Protein AF-A0A2N0YYU5-F1 (afdb_monomer_lite)

pLDDT: mean 84.98, std 16.53, range [37.03, 97.38]

Sequence (66 aa):
MNIQTEDYMYEITYEDNHYIDMQFKRLDWINGVCYVTFQQMITRKWFTFEQNKLHLALAMERKLVS

Structure (mmCIF, N/CA/C/O backbone):
data_AF-A0A2N0YYU5-F1
#
_entry.id   AF-A0A2N0YYU5-F1
#
loop_
_atom_site.group_PDB
_atom_site.id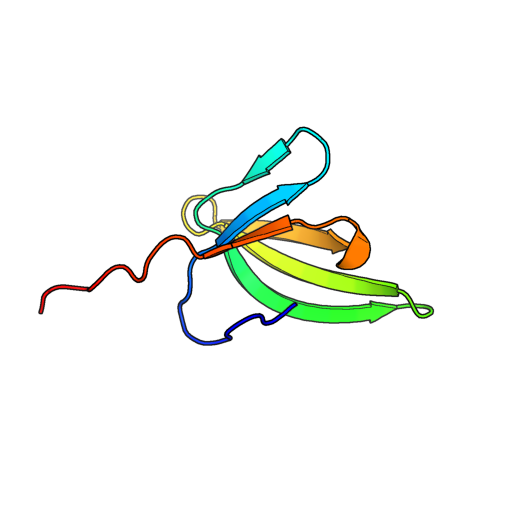
_atom_site.type_symbol
_atom_site.label_atom_id
_atom_site.label_alt_id
_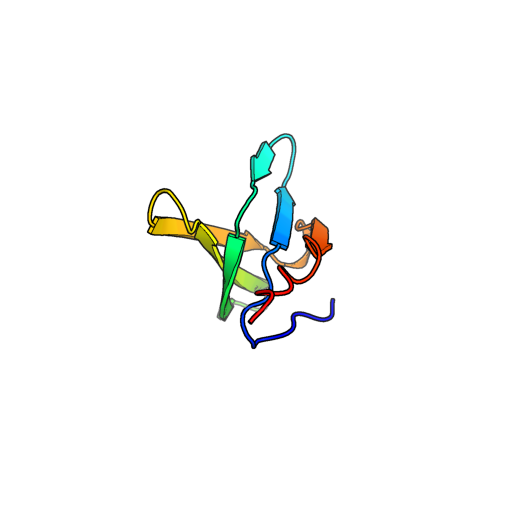atom_site.label_comp_id
_atom_site.label_asym_id
_atom_site.label_entity_id
_atom_site.label_seq_id
_atom_site.pdbx_PDB_ins_code
_atom_site.Cartn_x
_atom_site.Cartn_y
_atom_site.Cartn_z
_atom_site.occupancy
_atom_site.B_iso_or_equiv
_atom_site.auth_seq_id
_atom_site.auth_comp_id
_atom_site.auth_asym_id
_atom_site.auth_atom_id
_atom_site.pdbx_PDB_model_num
ATOM 1 N N . MET A 1 1 ? -11.471 -4.364 -7.156 1.00 58.78 1 MET A N 1
ATOM 2 C CA . MET A 1 1 ? -10.032 -4.059 -7.308 1.00 58.78 1 MET A CA 1
ATOM 3 C C . MET A 1 1 ? -9.344 -5.332 -7.765 1.00 58.78 1 MET A C 1
ATOM 5 O O . MET A 1 1 ? -9.586 -6.358 -7.145 1.00 58.78 1 MET A O 1
ATOM 9 N N . ASN A 1 2 ? -8.589 -5.295 -8.863 1.00 61.53 2 ASN A N 1
ATOM 10 C CA . ASN A 1 2 ? -7.898 -6.470 -9.395 1.00 61.53 2 ASN A CA 1
ATOM 11 C C . ASN A 1 2 ? -6.400 -6.288 -9.127 1.00 61.53 2 ASN A C 1
ATOM 13 O O . ASN A 1 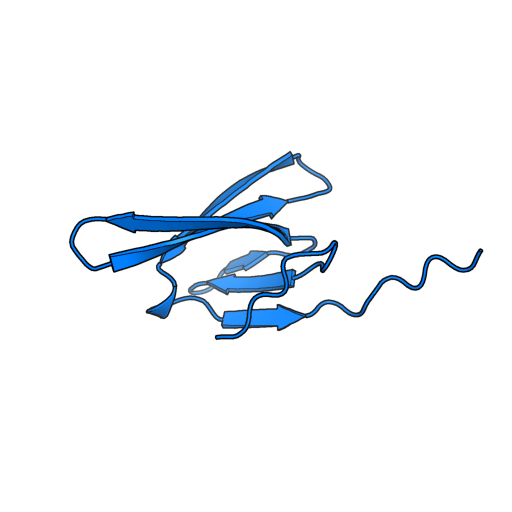2 ? -5.782 -5.419 -9.734 1.00 61.53 2 ASN A O 1
ATOM 17 N N . ILE A 1 3 ? -5.865 -7.014 -8.146 1.00 63.12 3 ILE A N 1
ATOM 18 C CA . ILE A 1 3 ? -4.438 -6.990 -7.817 1.00 63.12 3 ILE A CA 1
ATOM 19 C C . ILE A 1 3 ? -3.825 -8.226 -8.455 1.00 63.12 3 ILE A C 1
ATOM 21 O O . ILE A 1 3 ? -4.176 -9.351 -8.105 1.00 63.12 3 ILE A O 1
ATOM 25 N N . GLN A 1 4 ? -2.927 -8.004 -9.402 1.00 69.06 4 GLN A N 1
ATOM 26 C CA . GLN A 1 4 ? -2.151 -9.056 -10.036 1.00 69.06 4 GLN A CA 1
ATOM 27 C C . GLN A 1 4 ? -0.943 -9.389 -9.159 1.00 69.06 4 GLN A C 1
ATOM 29 O O . GLN A 1 4 ? -0.253 -8.499 -8.654 1.00 69.06 4 GLN A O 1
ATOM 34 N N . THR A 1 5 ? -0.731 -10.684 -8.944 1.00 62.22 5 THR A N 1
ATOM 35 C CA . THR A 1 5 ? 0.201 -11.225 -7.948 1.00 62.22 5 THR A CA 1
ATOM 36 C C . THR A 1 5 ? 1.622 -11.434 -8.471 1.00 62.22 5 THR A C 1
ATOM 38 O O . THR A 1 5 ? 2.507 -11.723 -7.671 1.00 62.22 5 THR A O 1
ATOM 41 N N . GLU A 1 6 ? 1.859 -11.292 -9.776 1.00 62.31 6 GLU A N 1
ATOM 42 C CA . GLU A 1 6 ? 3.154 -11.580 -10.407 1.00 62.31 6 GLU A CA 1
ATOM 43 C C . GLU A 1 6 ? 3.883 -10.290 -10.794 1.00 62.31 6 GLU A C 1
ATOM 45 O O . GLU A 1 6 ? 3.482 -9.626 -11.734 1.00 62.31 6 GLU A O 1
ATOM 50 N N . ASP A 1 7 ? 4.926 -9.918 -10.042 1.00 68.69 7 ASP A N 1
ATOM 51 C CA . ASP A 1 7 ? 5.924 -8.866 -10.336 1.00 68.69 7 ASP A CA 1
ATOM 52 C C . ASP A 1 7 ? 5.442 -7.473 -10.786 1.00 68.69 7 ASP A C 1
ATOM 54 O O . ASP A 1 7 ? 6.248 -6.608 -11.141 1.00 68.69 7 ASP A O 1
ATOM 58 N N . TYR A 1 8 ? 4.147 -7.198 -10.670 1.00 81.94 8 TYR A N 1
ATOM 59 C CA . TYR A 1 8 ? 3.600 -5.881 -10.937 1.00 81.94 8 TYR A CA 1
ATOM 60 C C . TYR A 1 8 ? 4.010 -4.883 -9.862 1.00 81.94 8 TYR A C 1
ATOM 62 O O . TYR A 1 8 ? 3.973 -5.143 -8.653 1.00 81.94 8 T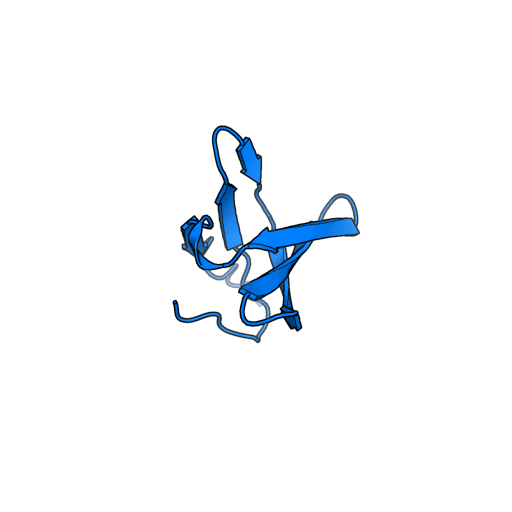YR A O 1
ATOM 70 N N . MET A 1 9 ? 4.377 -3.707 -10.352 1.00 88.88 9 MET A N 1
ATOM 71 C CA . MET A 1 9 ? 4.687 -2.546 -9.545 1.00 88.88 9 MET A CA 1
ATOM 72 C C . MET A 1 9 ? 3.471 -1.634 -9.551 1.00 88.88 9 MET A C 1
ATOM 74 O O . MET A 1 9 ? 2.851 -1.397 -10.587 1.00 88.88 9 MET A O 1
ATOM 78 N N . TYR A 1 10 ? 3.125 -1.132 -8.377 1.00 91.12 10 TYR A N 1
ATOM 79 C CA . TYR A 1 10 ? 1.975 -0.269 -8.190 1.00 91.12 10 TYR A CA 1
ATOM 80 C C . TYR A 1 10 ? 2.421 1.116 -7.740 1.00 91.12 10 TYR A C 1
ATOM 82 O O . TYR A 1 10 ? 3.386 1.272 -6.982 1.00 91.12 10 TYR A O 1
ATOM 90 N N . GLU A 1 11 ? 1.666 2.106 -8.188 1.00 94.00 11 GLU A N 1
ATOM 91 C CA . GLU A 1 11 ? 1.568 3.407 -7.547 1.00 94.00 11 GLU A CA 1
ATOM 92 C C . GLU A 1 11 ? 0.318 3.405 -6.668 1.00 94.00 11 GLU A C 1
ATOM 94 O O . GLU A 1 11 ? -0.753 2.925 -7.062 1.00 94.00 11 GLU A O 1
ATOM 99 N N . ILE A 1 12 ? 0.485 3.889 -5.443 1.00 94.25 12 ILE A N 1
ATOM 100 C CA . ILE A 1 12 ? -0.550 3.930 -4.421 1.00 94.25 12 ILE A CA 1
ATOM 101 C C . ILE A 1 12 ? -0.780 5.381 -4.043 1.00 94.25 12 ILE A C 1
ATOM 103 O O . ILE A 1 12 ? 0.136 6.050 -3.562 1.00 94.25 12 ILE A O 1
ATOM 107 N N . THR A 1 13 ? -2.028 5.818 -4.161 1.00 94.88 13 THR A N 1
ATOM 108 C CA . THR A 1 13 ? -2.507 7.020 -3.481 1.00 94.88 13 THR A CA 1
ATOM 109 C C . THR A 1 13 ? -3.360 6.589 -2.302 1.00 94.88 13 THR A C 1
ATOM 111 O O . THR A 1 13 ? -4.313 5.816 -2.454 1.00 94.88 13 THR A O 1
ATOM 114 N N . TYR A 1 14 ? -2.998 7.071 -1.119 1.00 94.25 14 TYR A N 1
ATOM 115 C CA . TYR A 1 14 ? -3.724 6.820 0.116 1.00 94.25 14 TYR A CA 1
ATOM 116 C C . TYR A 1 14 ? -3.777 8.121 0.914 1.00 94.25 14 TYR A C 1
ATOM 118 O O . TYR A 1 14 ? -2.735 8.637 1.325 1.00 94.25 14 TYR A O 1
ATOM 126 N N . GLU A 1 15 ? -4.991 8.646 1.100 1.00 89.75 15 GLU A N 1
ATOM 127 C CA . GLU A 1 15 ? -5.213 10.009 1.603 1.00 89.75 15 GLU A CA 1
ATOM 128 C C . GLU A 1 15 ? -4.444 11.026 0.731 1.00 89.75 15 GLU A C 1
ATOM 130 O O . GLU A 1 15 ? -4.605 11.011 -0.489 1.00 89.75 15 GLU A O 1
ATOM 135 N N . ASP A 1 16 ? -3.580 11.852 1.328 1.00 91.69 16 ASP A N 1
ATOM 136 C CA . ASP A 1 16 ? -2.753 12.850 0.631 1.00 91.69 16 ASP A CA 1
ATOM 137 C C . ASP A 1 16 ? -1.324 12.355 0.328 1.00 91.69 16 ASP A C 1
ATOM 139 O O . ASP A 1 16 ? -0.454 13.128 -0.082 1.00 91.69 16 ASP A O 1
ATOM 143 N N . ASN A 1 17 ? -1.049 11.063 0.544 1.00 94.00 17 ASN A N 1
ATOM 144 C CA . ASN A 1 17 ? 0.273 10.477 0.343 1.00 94.00 17 ASN A CA 1
ATOM 145 C C . ASN A 1 17 ? 0.342 9.668 -0.953 1.00 94.00 17 ASN A C 1
ATOM 147 O O . ASN A 1 17 ? -0.572 8.910 -1.289 1.00 94.00 17 ASN A O 1
ATOM 151 N N . HIS A 1 18 ? 1.481 9.784 -1.637 1.00 94.56 18 HIS A N 1
ATOM 152 C CA . HIS A 1 18 ? 1.785 9.039 -2.852 1.00 94.56 18 HIS A CA 1
ATOM 153 C C . HIS A 1 18 ? 2.976 8.102 -2.633 1.00 94.56 18 HIS A C 1
ATOM 155 O O . HIS A 1 18 ? 4.046 8.533 -2.191 1.00 94.56 18 HIS A O 1
ATOM 161 N N . TYR A 1 19 ? 2.799 6.823 -2.959 1.00 94.62 19 TYR A N 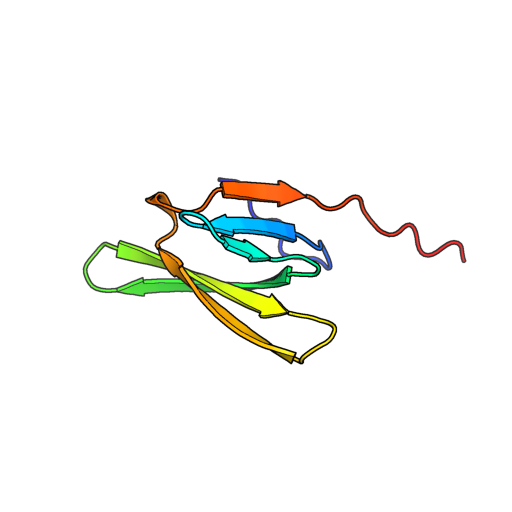1
ATOM 162 C CA . TYR A 1 19 ? 3.819 5.787 -2.829 1.00 94.62 19 TYR A CA 1
ATOM 163 C C . TYR A 1 19 ? 4.059 5.132 -4.185 1.00 94.62 19 TYR A C 1
ATOM 165 O O . TYR A 1 19 ? 3.128 4.661 -4.829 1.00 94.62 19 TYR A O 1
ATOM 173 N N . ILE A 1 20 ? 5.323 5.063 -4.585 1.00 93.94 20 ILE A N 1
ATOM 174 C CA . ILE A 1 20 ? 5.761 4.465 -5.849 1.00 93.94 20 ILE A CA 1
ATOM 175 C C . ILE A 1 20 ? 6.578 3.199 -5.593 1.00 93.94 20 ILE A C 1
ATOM 177 O O . ILE A 1 20 ? 7.067 2.979 -4.477 1.00 93.94 20 ILE A O 1
ATOM 181 N N . ASP A 1 21 ? 6.766 2.405 -6.647 1.00 92.75 21 ASP A N 1
ATOM 182 C CA . ASP A 1 21 ? 7.544 1.165 -6.627 1.00 92.75 21 ASP A CA 1
ATOM 183 C C . ASP A 1 21 ? 7.043 0.155 -5.579 1.00 92.75 21 ASP A C 1
ATOM 185 O O . ASP A 1 21 ? 7.826 -0.466 -4.847 1.00 92.75 21 ASP A O 1
ATOM 189 N N . MET A 1 22 ? 5.719 0.013 -5.487 1.00 93.50 22 MET A N 1
ATOM 190 C CA . MET A 1 22 ? 5.057 -0.811 -4.482 1.00 93.50 22 MET A CA 1
ATOM 191 C C . MET A 1 22 ? 4.766 -2.198 -5.042 1.00 93.50 22 MET A C 1
ATOM 193 O O . MET A 1 22 ? 3.961 -2.344 -5.955 1.00 93.50 22 MET A O 1
ATOM 197 N N . GLN A 1 23 ? 5.383 -3.230 -4.474 1.00 92.62 23 GLN A N 1
ATOM 198 C CA . GLN A 1 23 ? 5.109 -4.615 -4.846 1.00 92.62 23 GLN A CA 1
ATOM 199 C C . GLN A 1 23 ? 4.072 -5.207 -3.896 1.00 92.62 23 GLN A C 1
ATOM 201 O O . GLN A 1 23 ? 4.247 -5.166 -2.673 1.00 92.62 23 GLN A O 1
ATOM 206 N N . PHE A 1 24 ? 3.001 -5.773 -4.450 1.00 92.44 24 PHE A N 1
ATOM 207 C CA . PHE A 1 24 ? 1.988 -6.469 -3.662 1.00 92.44 24 PHE A CA 1
ATOM 208 C C . PHE A 1 24 ? 2.598 -7.650 -2.897 1.00 92.44 24 PHE A C 1
ATOM 210 O O . PHE A 1 24 ? 3.470 -8.354 -3.410 1.00 92.44 24 PHE A O 1
ATOM 217 N N . LYS A 1 25 ? 2.143 -7.869 -1.658 1.00 93.00 25 LYS A N 1
ATOM 218 C CA . LYS A 1 25 ? 2.594 -8.994 -0.829 1.00 93.00 25 LYS A CA 1
ATOM 219 C C . LYS A 1 25 ? 1.457 -9.874 -0.349 1.00 93.00 25 LYS A C 1
ATOM 221 O O . LYS A 1 25 ? 1.564 -11.090 -0.473 1.00 93.00 25 LYS A O 1
ATOM 226 N N . ARG A 1 26 ? 0.406 -9.291 0.230 1.00 93.12 26 ARG A N 1
ATOM 227 C CA . ARG A 1 26 ? -0.722 -10.071 0.757 1.00 93.12 26 ARG A CA 1
ATOM 228 C C . ARG A 1 26 ? -1.981 -9.244 0.979 1.00 93.12 26 ARG A C 1
ATOM 230 O O . ARG A 1 26 ? -1.930 -8.015 1.050 1.00 93.12 26 ARG A O 1
ATOM 237 N N . LEU A 1 27 ? -3.083 -9.972 1.130 1.00 93.88 27 LEU A N 1
ATOM 238 C CA . LEU A 1 27 ? -4.375 -9.487 1.597 1.00 93.88 27 LEU A CA 1
ATOM 239 C C . LEU A 1 27 ? -4.706 -10.162 2.927 1.00 93.88 27 LEU A C 1
ATOM 241 O O . LEU A 1 27 ? -4.589 -11.381 3.034 1.00 93.88 27 LEU A O 1
ATOM 245 N N . ASP A 1 28 ? -5.165 -9.377 3.895 1.00 95.44 28 ASP A N 1
ATOM 246 C CA . ASP A 1 28 ? -5.586 -9.851 5.212 1.00 95.44 28 ASP A CA 1
ATOM 247 C C . ASP A 1 28 ? -7.023 -9.382 5.494 1.00 95.44 28 ASP A C 1
ATOM 249 O O . ASP A 1 28 ? -7.374 -8.234 5.223 1.00 95.44 28 ASP A O 1
ATOM 253 N N . TRP A 1 29 ? -7.863 -10.252 6.059 1.00 96.31 29 TRP A N 1
ATOM 254 C CA . TRP A 1 29 ? -9.209 -9.897 6.524 1.00 96.31 29 TRP A CA 1
ATOM 255 C C . TRP A 1 29 ? -9.237 -9.898 8.048 1.00 96.31 29 TRP A C 1
ATOM 257 O O . TRP A 1 29 ? -9.057 -10.942 8.673 1.00 96.31 29 TRP A O 1
ATOM 267 N N . ILE A 1 30 ? -9.473 -8.734 8.653 1.00 95.31 30 ILE A N 1
ATOM 268 C CA . ILE A 1 30 ? -9.485 -8.562 10.110 1.00 95.31 30 ILE A CA 1
ATOM 269 C C . ILE A 1 30 ? -10.785 -7.863 10.488 1.00 95.31 30 ILE A C 1
ATOM 271 O O . ILE A 1 30 ? -11.050 -6.753 10.036 1.00 95.31 30 ILE A O 1
ATOM 275 N N . ASN A 1 31 ? -11.613 -8.518 11.307 1.00 94.62 31 ASN A N 1
ATOM 276 C CA . ASN A 1 31 ? -12.905 -7.989 11.766 1.00 94.62 31 ASN A CA 1
ATOM 277 C C . ASN A 1 31 ? -13.805 -7.463 10.626 1.00 94.62 31 ASN A C 1
ATOM 279 O O . ASN A 1 31 ? -14.485 -6.453 10.776 1.00 94.62 31 ASN A O 1
ATOM 283 N N . GLY A 1 32 ? -13.790 -8.136 9.470 1.00 93.56 32 GLY A N 1
ATOM 284 C CA . GLY A 1 32 ? -14.587 -7.755 8.297 1.00 93.56 32 GLY A CA 1
ATOM 285 C C . GLY A 1 32 ? -14.002 -6.621 7.447 1.00 93.56 32 GLY A C 1
ATOM 286 O O . GLY A 1 32 ? -14.585 -6.282 6.421 1.00 93.56 32 GLY A O 1
ATOM 287 N N . VAL A 1 33 ? -12.846 -6.066 7.820 1.00 95.44 33 VAL A N 1
ATOM 288 C CA . VAL A 1 33 ? -12.110 -5.076 7.023 1.00 95.44 33 VAL A CA 1
ATOM 289 C C . VAL A 1 33 ? -10.999 -5.780 6.243 1.00 95.44 33 VAL A C 1
ATOM 291 O O . VAL A 1 33 ? -10.251 -6.581 6.808 1.00 95.44 33 VAL A O 1
ATOM 294 N N . CYS A 1 34 ? -10.895 -5.491 4.943 1.00 94.69 34 CYS A N 1
ATOM 295 C CA . CYS A 1 34 ? -9.823 -6.008 4.095 1.00 94.69 34 CYS A CA 1
ATOM 296 C C . CYS A 1 34 ? -8.639 -5.038 4.071 1.00 94.69 34 CYS A C 1
ATOM 298 O O . CYS A 1 34 ? -8.792 -3.859 3.739 1.00 94.69 34 CYS A O 1
ATOM 300 N N . TYR A 1 35 ? -7.460 -5.555 4.393 1.00 95.88 35 TYR A N 1
ATOM 301 C CA . TYR A 1 35 ? -6.193 -4.843 4.374 1.00 95.88 35 TYR A CA 1
ATOM 302 C C . TYR A 1 35 ? -5.299 -5.380 3.263 1.00 95.88 35 TYR A C 1
ATOM 304 O O . TYR A 1 35 ? -5.239 -6.585 3.021 1.00 95.88 35 TYR A O 1
ATOM 312 N N . VAL A 1 36 ? -4.574 -4.479 2.609 1.00 95.31 36 VAL A N 1
ATOM 313 C CA . VAL A 1 36 ? -3.624 -4.796 1.544 1.00 95.31 36 VAL A CA 1
ATOM 314 C C . VAL A 1 36 ? -2.234 -4.379 1.988 1.00 95.31 36 VAL A C 1
ATOM 316 O O . VAL A 1 36 ? -2.019 -3.219 2.342 1.00 95.31 36 VAL A O 1
ATOM 319 N N . THR A 1 37 ? -1.285 -5.308 1.949 1.00 95.88 37 THR A N 1
ATOM 320 C CA . THR A 1 37 ? 0.111 -5.035 2.290 1.00 95.88 37 THR A CA 1
ATOM 321 C C . THR A 1 37 ? 0.986 -5.024 1.045 1.00 95.88 37 THR A C 1
ATOM 323 O O . THR A 1 37 ? 0.966 -5.954 0.233 1.00 95.88 37 THR A O 1
ATOM 326 N N . PHE A 1 38 ? 1.817 -3.991 0.959 1.00 95.00 38 PHE A N 1
ATOM 327 C CA . PHE A 1 38 ? 2.826 -3.795 -0.068 1.00 95.00 38 PHE A CA 1
ATOM 328 C C . PHE A 1 38 ? 4.210 -3.656 0.560 1.00 95.00 38 PHE A C 1
ATOM 330 O O . PHE A 1 38 ? 4.363 -3.204 1.697 1.00 95.00 38 PHE A O 1
ATOM 337 N N . GLN A 1 39 ? 5.232 -3.999 -0.216 1.00 95.50 39 GLN A N 1
ATOM 338 C CA . GLN A 1 39 ? 6.613 -3.663 0.093 1.00 95.50 39 GLN A CA 1
ATOM 339 C C . GLN A 1 39 ? 7.130 -2.672 -0.944 1.00 95.50 39 GLN A C 1
ATOM 341 O O . GLN A 1 39 ? 7.045 -2.930 -2.143 1.00 95.50 39 GLN A O 1
ATOM 346 N N . GLN A 1 40 ? 7.710 -1.566 -0.489 1.00 95.00 40 GLN A N 1
ATOM 347 C CA . GLN A 1 40 ? 8.401 -0.642 -1.378 1.00 95.00 40 GLN A CA 1
ATOM 348 C C . GLN A 1 40 ? 9.744 -1.240 -1.804 1.00 95.00 40 GLN A C 1
ATOM 350 O O . GLN A 1 40 ? 10.550 -1.637 -0.958 1.00 95.00 40 GLN A O 1
ATOM 355 N N . MET A 1 41 ? 10.022 -1.284 -3.104 1.00 91.19 41 MET A N 1
ATOM 356 C CA . MET A 1 41 ? 11.181 -2.023 -3.617 1.00 91.19 41 MET A CA 1
ATOM 357 C C . MET A 1 41 ? 12.529 -1.375 -3.295 1.00 91.19 41 MET A C 1
ATOM 359 O O . MET A 1 41 ? 13.483 -2.094 -3.000 1.00 91.19 41 MET A O 1
ATOM 363 N N . ILE A 1 42 ? 12.606 -0.040 -3.298 1.00 90.69 42 ILE A N 1
ATOM 364 C CA . ILE A 1 42 ? 13.857 0.690 -3.029 1.00 90.69 42 ILE A CA 1
ATOM 365 C C . ILE A 1 42 ? 14.236 0.593 -1.548 1.00 90.69 42 ILE A C 1
ATOM 367 O O . ILE A 1 42 ? 15.350 0.211 -1.204 1.00 90.69 42 ILE A O 1
ATOM 371 N N . THR A 1 43 ? 13.301 0.922 -0.655 1.00 95.31 43 THR A N 1
ATOM 372 C CA . THR A 1 43 ? 13.580 1.024 0.788 1.00 95.31 43 THR A CA 1
ATOM 373 C C . THR A 1 43 ? 13.346 -0.278 1.547 1.00 95.31 43 THR A C 1
ATOM 375 O O . THR A 1 43 ? 13.704 -0.372 2.719 1.00 95.31 43 THR A O 1
ATOM 378 N N . ARG A 1 44 ? 12.704 -1.268 0.912 1.00 94.56 44 ARG A N 1
ATOM 379 C CA . ARG A 1 44 ? 12.230 -2.525 1.520 1.00 94.56 44 ARG A CA 1
ATOM 380 C C . ARG A 1 44 ? 11.236 -2.344 2.669 1.00 94.56 44 ARG A C 1
ATOM 382 O O . ARG A 1 44 ? 10.898 -3.331 3.327 1.00 94.56 44 ARG A O 1
ATOM 389 N N . LYS A 1 45 ? 10.734 -1.122 2.885 1.00 97.38 45 LYS A N 1
ATOM 390 C CA . LYS A 1 45 ? 9.717 -0.813 3.894 1.00 97.38 45 LYS A CA 1
ATOM 391 C C . LYS A 1 45 ? 8.379 -1.448 3.530 1.00 97.38 45 LYS A C 1
ATOM 393 O O . LYS A 1 45 ? 8.027 -1.557 2.356 1.00 97.38 45 LYS A O 1
ATOM 398 N N . TRP A 1 46 ? 7.647 -1.843 4.561 1.00 96.69 46 TRP A N 1
ATOM 399 C CA . TRP A 1 46 ? 6.335 -2.466 4.457 1.00 96.69 46 TRP A CA 1
ATOM 400 C C . TRP A 1 46 ? 5.251 -1.449 4.780 1.00 96.69 46 TRP A C 1
ATOM 402 O O . TRP A 1 46 ? 5.397 -0.672 5.724 1.00 96.69 46 TRP A O 1
ATOM 412 N N . PHE A 1 47 ? 4.171 -1.481 4.011 1.00 96.88 47 PHE A N 1
ATOM 413 C CA . PHE A 1 47 ? 3.035 -0.585 4.165 1.00 96.88 47 PHE A CA 1
ATOM 414 C C . PHE A 1 47 ? 1.745 -1.388 4.057 1.00 96.88 47 PHE A C 1
ATOM 416 O O . PHE A 1 47 ? 1.618 -2.231 3.169 1.00 96.88 47 PHE A O 1
ATOM 423 N N . THR A 1 48 ? 0.800 -1.123 4.953 1.00 96.44 48 THR A N 1
ATOM 424 C CA . THR A 1 48 ? -0.503 -1.791 4.993 1.00 96.44 48 THR A CA 1
ATOM 425 C C . THR A 1 48 ? -1.588 -0.731 4.941 1.00 96.44 48 THR A C 1
ATOM 427 O O . THR A 1 48 ? -1.550 0.226 5.711 1.00 96.44 48 THR A O 1
ATOM 430 N N . PHE A 1 49 ? -2.552 -0.926 4.050 1.00 95.56 49 PHE A N 1
ATOM 431 C CA . PHE A 1 49 ? -3.639 0.011 3.792 1.00 95.56 49 PHE A CA 1
ATOM 432 C C . PHE A 1 49 ? -4.986 -0.696 3.910 1.00 95.56 49 PHE A C 1
ATOM 434 O O . PHE A 1 49 ? -5.098 -1.872 3.564 1.00 95.56 49 PHE A O 1
ATOM 441 N N . GLU A 1 50 ? -6.022 0.015 4.349 1.00 95.62 50 GLU A N 1
ATOM 442 C CA . GLU A 1 50 ? -7.399 -0.455 4.182 1.00 95.62 50 GLU A CA 1
ATOM 443 C C . GLU A 1 50 ? -7.771 -0.419 2.691 1.00 95.62 50 GLU A C 1
ATOM 445 O O . GLU A 1 50 ? -7.638 0.614 2.031 1.00 95.62 50 GLU A O 1
ATOM 450 N N . GLN A 1 51 ? -8.248 -1.540 2.145 1.00 93.06 51 GLN A N 1
ATOM 451 C CA . GLN A 1 51 ? -8.487 -1.694 0.706 1.00 93.06 51 GLN A CA 1
ATOM 452 C C . GLN A 1 51 ? -9.500 -0.682 0.149 1.00 93.06 51 GLN A C 1
ATOM 454 O O . GLN A 1 51 ? -9.399 -0.261 -1.000 1.00 93.06 51 GLN A O 1
ATOM 459 N N . ASN A 1 52 ? -10.494 -0.298 0.947 1.00 91.88 52 ASN A N 1
ATOM 460 C CA . ASN A 1 52 ? -11.580 0.596 0.542 1.00 91.88 52 ASN A CA 1
ATOM 461 C C . ASN A 1 52 ? -11.172 2.079 0.459 1.00 91.88 52 ASN A C 1
ATOM 463 O O . ASN A 1 52 ? -11.897 2.858 -0.152 1.00 91.88 52 ASN A O 1
ATOM 467 N N . LYS A 1 53 ? -10.040 2.465 1.059 1.00 93.25 53 LYS A N 1
ATOM 468 C CA . LYS A 1 53 ? -9.486 3.834 1.032 1.00 93.25 53 LYS A CA 1
ATOM 469 C C . LYS A 1 53 ? -8.331 3.992 0.035 1.00 93.25 53 LYS A C 1
ATOM 471 O O . LYS A 1 53 ? -7.799 5.080 -0.152 1.00 93.25 53 LYS A O 1
ATOM 476 N N . LEU A 1 54 ? -7.921 2.883 -0.564 1.00 91.81 54 LEU A N 1
ATOM 477 C CA . LEU A 1 54 ? -6.749 2.742 -1.408 1.00 91.81 54 LEU A CA 1
ATOM 478 C C . LEU A 1 54 ? -7.110 2.962 -2.884 1.00 91.81 54 LEU A C 1
ATOM 480 O O . LEU A 1 54 ? -7.995 2.290 -3.420 1.00 91.81 54 LEU A O 1
ATOM 484 N N . HIS A 1 55 ? -6.345 3.811 -3.570 1.00 91.38 55 HIS A N 1
ATOM 485 C CA . HIS A 1 55 ? -6.338 3.882 -5.031 1.00 91.38 55 HIS A CA 1
ATOM 486 C C . HIS A 1 55 ? -5.048 3.270 -5.583 1.00 91.38 55 HIS A C 1
ATOM 488 O O . HIS A 1 55 ? -3.951 3.681 -5.208 1.00 91.38 55 HIS A O 1
ATOM 494 N N . LEU A 1 56 ? -5.194 2.282 -6.473 1.00 90.25 56 LEU A N 1
ATOM 495 C CA . LEU A 1 56 ? -4.087 1.600 -7.147 1.00 90.25 56 LEU A CA 1
ATOM 496 C C . LEU A 1 56 ? -4.027 1.987 -8.619 1.00 90.25 56 LEU A C 1
ATOM 498 O O . LEU A 1 56 ? -5.026 1.855 -9.330 1.00 90.25 56 LEU A O 1
ATOM 502 N N . ALA A 1 57 ? -2.834 2.344 -9.081 1.00 88.44 57 ALA A N 1
ATOM 503 C CA . ALA A 1 57 ? -2.486 2.384 -10.492 1.00 88.44 57 ALA A CA 1
ATOM 504 C C . ALA A 1 57 ? -1.349 1.390 -10.761 1.00 88.44 57 ALA A C 1
ATOM 506 O O . ALA A 1 57 ? -0.407 1.277 -9.979 1.00 88.44 57 ALA A O 1
ATOM 507 N N . LEU A 1 58 ? -1.443 0.646 -11.862 1.00 84.06 58 LEU A N 1
ATOM 508 C CA . LEU A 1 58 ? -0.335 -0.174 -12.343 1.00 84.06 58 LEU A CA 1
ATOM 509 C C . LEU A 1 58 ? 0.746 0.756 -12.898 1.00 84.06 58 LEU A C 1
ATOM 511 O O . LEU A 1 58 ? 0.528 1.416 -13.915 1.00 84.06 58 LEU A O 1
ATOM 515 N N . ALA A 1 59 ? 1.910 0.783 -12.250 1.00 73.75 59 ALA A N 1
ATOM 516 C CA . ALA A 1 59 ? 3.109 1.305 -12.883 1.00 73.75 59 ALA A CA 1
ATOM 517 C C . ALA A 1 59 ? 3.486 0.286 -13.961 1.00 73.75 59 ALA A C 1
ATOM 519 O O . ALA A 1 59 ? 3.696 -0.884 -13.641 1.00 73.75 59 ALA A O 1
ATOM 520 N N . MET A 1 60 ? 3.462 0.703 -15.232 1.00 61.16 60 MET A N 1
ATOM 521 C CA . MET A 1 60 ? 3.656 -0.164 -16.403 1.00 61.16 60 MET A CA 1
ATOM 522 C C . MET A 1 60 ? 4.694 -1.263 -16.158 1.00 61.16 60 MET A C 1
ATOM 524 O O . MET A 1 60 ? 5.766 -0.981 -15.618 1.00 61.16 60 MET A O 1
ATOM 528 N N . GLU A 1 61 ? 4.386 -2.486 -16.618 1.00 52.69 61 GLU A N 1
ATOM 529 C CA . GLU A 1 61 ? 5.342 -3.592 -16.724 1.00 52.69 61 GLU A CA 1
ATOM 530 C C . GLU A 1 61 ? 6.687 -3.030 -17.173 1.00 52.69 61 GLU A C 1
ATOM 532 O O . GLU A 1 61 ? 6.831 -2.552 -18.306 1.00 52.69 61 GLU A O 1
ATOM 537 N N . ARG A 1 62 ? 7.691 -3.062 -16.291 1.00 49.72 62 ARG A N 1
ATOM 538 C CA . ARG A 1 62 ? 9.066 -2.944 -16.753 1.00 49.72 62 ARG A CA 1
ATOM 539 C C . ARG A 1 62 ? 9.268 -4.146 -17.663 1.00 49.72 62 ARG A C 1
ATOM 541 O O . ARG A 1 62 ? 9.572 -5.232 -17.185 1.00 49.72 62 ARG A O 1
ATOM 548 N N . LYS A 1 63 ? 9.084 -3.953 -18.973 1.00 42.31 63 LYS A N 1
ATOM 549 C CA . LYS A 1 63 ? 9.683 -4.811 -19.986 1.00 42.31 63 LYS A CA 1
ATOM 550 C C . LYS A 1 63 ? 11.173 -4.805 -19.676 1.00 42.31 63 LYS A C 1
ATOM 552 O O . LYS A 1 63 ? 11.885 -3.873 -20.044 1.00 42.31 63 LYS A O 1
ATOM 557 N N . LEU A 1 64 ? 11.617 -5.812 -18.932 1.00 44.50 64 LEU A N 1
ATOM 558 C CA . LEU A 1 64 ? 12.993 -6.262 -18.950 1.00 44.50 64 LEU A CA 1
ATOM 559 C C . LEU A 1 64 ? 13.244 -6.629 -20.411 1.00 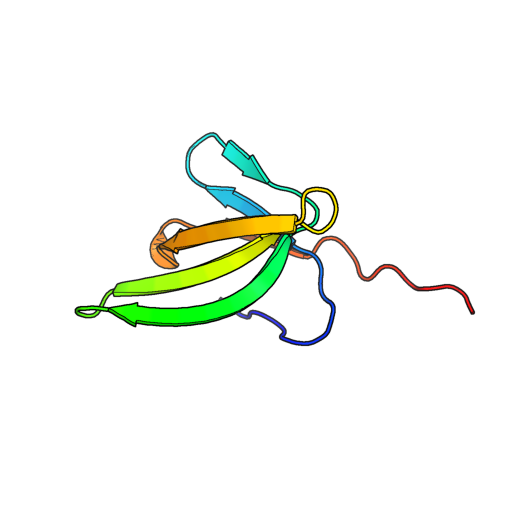44.50 64 LEU A C 1
ATOM 561 O O . LEU A 1 64 ? 12.830 -7.686 -20.878 1.00 44.50 64 LEU A O 1
ATOM 565 N N . VAL A 1 65 ? 13.788 -5.678 -21.167 1.00 37.03 65 VAL A N 1
ATOM 566 C CA . VAL A 1 65 ? 14.360 -5.966 -22.476 1.00 37.03 65 VAL A CA 1
ATOM 567 C C . VAL A 1 65 ? 15.475 -6.969 -22.197 1.00 37.03 65 VAL A C 1
ATOM 569 O O . VAL A 1 65 ? 16.386 -6.660 -21.426 1.00 37.03 65 VAL A O 1
ATOM 572 N N . SER A 1 66 ? 15.300 -8.183 -22.723 1.00 40.06 66 SER A N 1
ATOM 573 C CA . SER A 1 66 ? 16.270 -9.280 -22.675 1.00 40.06 66 SER A CA 1
ATOM 574 C C . SER A 1 66 ? 17.600 -8.881 -23.290 1.00 40.06 66 SER A C 1
ATOM 576 O O . SER A 1 66 ? 17.535 -8.219 -24.354 1.00 40.06 66 SER A O 1
#

Foldseek 3Di:
DDDDQPPWWKWKDAPNDIAGQWHWDDWDADPNWIKTWTARPPVRDIDIDGPVRMDIDTPDPPPPPD

Secondary structure (DSSP, 8-state):
-----SS-EEEEEETTEEEEEEEEEEEEEETTEEEEEEEETTT--EEEEEGGGEEEEEE-------

Radius of gyration: 12.14 Å; chains: 1; bounding box: 31×24×34 Å

Organism: NCBI:txid115979